Protein AF-A0A1S1NMW8-F1 (afdb_monomer)

Organism: NCBI:txid1858794

Solvent-accessible surface area (backbone atoms only — not comparable to full-atom values): 4821 Å² total; per-residue (Å²): 117,67,67,32,54,50,42,42,53,52,28,54,53,50,46,53,54,48,53,52,49,50,51,52,54,61,70,52,46,85,82,45,62,72,71,57,33,54,50,50,51,56,49,49,54,54,48,52,56,51,46,54,52,52,39,50,53,37,48,51,50,20,52,51,49,45,53,50,52,52,52,51,54,54,48,50,55,50,48,53,62,72,68,50,75,78,88,125

Foldseek 3Di:
DVVLVVLVVVLVVLLVVLVVVLVVLVVCLVVDDDPRSVVSVVVSVVSVVVSVVVSVVSVVVSVVVVVVVVVVVVVVVVVCVVPDPPDD

pLDDT: mean 84.94, std 7.45, range [53.88, 96.5]

InterPro domains:
  IPR036689 ESAT-6-like superfamily [SSF140453] (3-83)

Radius of gyration: 22.89 Å; Cα contacts (8 Å, |Δi|>4): 32; chains: 1; bounding box: 53×14×70 Å

Structure (mmCIF, N/CA/C/O backbone):
data_AF-A0A1S1NMW8-F1
#
_entry.id   AF-A0A1S1NMW8-F1
#
loop_
_atom_site.group_PDB
_atom_site.id
_atom_site.type_symbol
_atom_site.label_atom_id
_atom_site.label_alt_id
_atom_site.label_comp_id
_atom_site.label_asym_id
_atom_site.label_entity_id
_atom_site.label_seq_id
_atom_site.pdbx_PDB_ins_code
_atom_site.Cartn_x
_atom_site.Cartn_y
_atom_site.Cartn_z
_atom_site.occupancy
_atom_site.B_iso_or_equiv
_atom_site.auth_seq_id
_atom_site.auth_comp_id
_atom_site.auth_asym_id
_atom_site.auth_atom_id
_atom_site.pdbx_PDB_model_num
ATOM 1 N N . MET A 1 1 ? 12.085 5.187 -13.689 1.00 58.34 1 MET A N 1
ATOM 2 C CA . MET A 1 1 ? 12.374 4.780 -12.291 1.00 58.34 1 MET A CA 1
ATOM 3 C C . MET A 1 1 ? 11.689 5.675 -11.249 1.00 58.34 1 MET A C 1
ATOM 5 O O . MET A 1 1 ? 11.421 5.205 -10.156 1.00 58.34 1 MET A O 1
ATOM 9 N N . THR A 1 2 ? 11.330 6.920 -11.581 1.00 73.75 2 THR A N 1
ATOM 10 C CA . THR A 1 2 ? 10.632 7.881 -10.702 1.00 73.75 2 THR A CA 1
ATOM 11 C C . THR A 1 2 ? 9.241 7.435 -10.240 1.00 73.75 2 THR A C 1
ATOM 13 O O . THR A 1 2 ? 8.958 7.522 -9.053 1.00 73.75 2 THR A O 1
ATOM 16 N N . ALA A 1 3 ? 8.405 6.878 -11.125 1.00 76.00 3 ALA A N 1
ATOM 17 C CA . ALA A 1 3 ? 7.038 6.476 -10.764 1.00 76.00 3 ALA A CA 1
ATOM 18 C C . ALA A 1 3 ? 6.982 5.358 -9.702 1.00 76.00 3 ALA A C 1
ATOM 20 O O . ALA A 1 3 ? 6.209 5.452 -8.756 1.00 76.00 3 ALA A O 1
ATOM 21 N N . ALA A 1 4 ? 7.833 4.331 -9.806 1.00 74.12 4 ALA A N 1
ATOM 22 C CA . ALA A 1 4 ? 7.889 3.250 -8.815 1.00 74.12 4 ALA A CA 1
ATOM 23 C C . ALA A 1 4 ? 8.353 3.756 -7.436 1.00 74.12 4 ALA A C 1
ATOM 25 O O . ALA A 1 4 ? 7.782 3.383 -6.417 1.00 74.12 4 ALA A O 1
ATOM 26 N N . VAL A 1 5 ? 9.341 4.658 -7.411 1.00 78.00 5 VAL A N 1
ATOM 27 C CA . VAL A 1 5 ? 9.822 5.303 -6.177 1.00 78.00 5 VAL A CA 1
ATOM 28 C C . VAL A 1 5 ? 8.729 6.173 -5.548 1.00 78.00 5 VAL A C 1
ATOM 30 O O . VAL A 1 5 ? 8.529 6.126 -4.339 1.00 78.00 5 VAL A O 1
ATOM 33 N N . GLN A 1 6 ? 7.979 6.924 -6.359 1.00 81.19 6 GLN A N 1
ATOM 34 C CA . GLN A 1 6 ? 6.860 7.739 -5.878 1.00 81.19 6 GLN A CA 1
ATOM 35 C C . GLN A 1 6 ? 5.730 6.882 -5.296 1.00 81.19 6 GLN A C 1
ATOM 37 O O . GLN A 1 6 ? 5.249 7.175 -4.205 1.00 81.19 6 GLN A O 1
ATOM 42 N N . VAL A 1 7 ? 5.333 5.801 -5.977 1.00 79.50 7 VAL A N 1
ATOM 43 C CA . VAL A 1 7 ? 4.299 4.876 -5.478 1.00 79.50 7 VAL A CA 1
ATOM 44 C C . VAL A 1 7 ? 4.752 4.184 -4.189 1.00 79.50 7 VAL A C 1
ATOM 46 O O . VAL A 1 7 ? 3.957 4.082 -3.257 1.00 79.50 7 VAL A O 1
ATOM 49 N N . GLY A 1 8 ? 6.024 3.782 -4.094 1.00 79.38 8 GLY A N 1
ATOM 50 C CA . GLY A 1 8 ? 6.604 3.247 -2.859 1.00 79.38 8 GLY A CA 1
ATOM 51 C C . GLY A 1 8 ? 6.508 4.238 -1.695 1.00 79.38 8 GLY A C 1
ATOM 52 O O . GLY A 1 8 ? 5.959 3.902 -0.648 1.00 79.38 8 GLY A O 1
ATOM 53 N N . GLY A 1 9 ? 6.926 5.490 -1.911 1.00 82.12 9 GLY A N 1
ATOM 54 C CA . GLY A 1 9 ? 6.818 6.547 -0.901 1.00 82.12 9 GLY A CA 1
ATOM 55 C C . GLY A 1 9 ? 5.373 6.856 -0.489 1.00 82.12 9 GLY A C 1
ATOM 56 O O . GLY A 1 9 ? 5.094 7.075 0.689 1.00 82.12 9 GLY A O 1
ATOM 57 N N . HIS A 1 10 ? 4.421 6.818 -1.427 1.00 82.88 10 HIS A N 1
ATOM 58 C CA . HIS A 1 10 ? 2.995 6.933 -1.104 1.00 82.88 10 HIS A CA 1
ATOM 59 C C . HIS A 1 10 ? 2.481 5.746 -0.279 1.00 82.88 10 HIS A C 1
ATOM 61 O O . HIS A 1 10 ? 1.653 5.940 0.610 1.00 82.88 10 HIS A O 1
ATOM 67 N N . GLY A 1 11 ? 2.978 4.533 -0.534 1.00 81.75 11 GLY A N 1
ATOM 68 C CA . GLY A 1 11 ? 2.669 3.348 0.266 1.00 81.75 11 GLY A CA 1
ATOM 69 C C . GLY A 1 11 ? 3.167 3.458 1.708 1.00 81.75 11 GLY A C 1
ATOM 70 O O . GLY A 1 11 ? 2.415 3.167 2.639 1.00 81.75 11 GLY A O 1
ATOM 71 N N . GLU A 1 12 ? 4.396 3.935 1.905 1.00 83.19 12 GLU A N 1
ATOM 72 C CA . GLU A 1 12 ? 4.989 4.145 3.234 1.00 83.19 12 GLU A CA 1
ATOM 73 C C . GLU A 1 12 ? 4.259 5.233 4.040 1.00 83.19 12 GLU A C 1
ATOM 75 O O . GLU A 1 12 ? 3.949 5.044 5.222 1.00 83.19 12 GLU A O 1
ATOM 80 N N . ASP A 1 13 ? 3.918 6.358 3.403 1.00 87.56 13 ASP A N 1
ATOM 81 C CA . ASP A 1 13 ? 3.127 7.428 4.023 1.00 87.56 13 ASP A CA 1
ATOM 82 C C . ASP A 1 13 ? 1.712 6.944 4.386 1.00 87.56 13 ASP A C 1
ATOM 84 O O . ASP A 1 13 ? 1.226 7.199 5.493 1.00 87.56 13 ASP A O 1
ATOM 88 N N . LEU A 1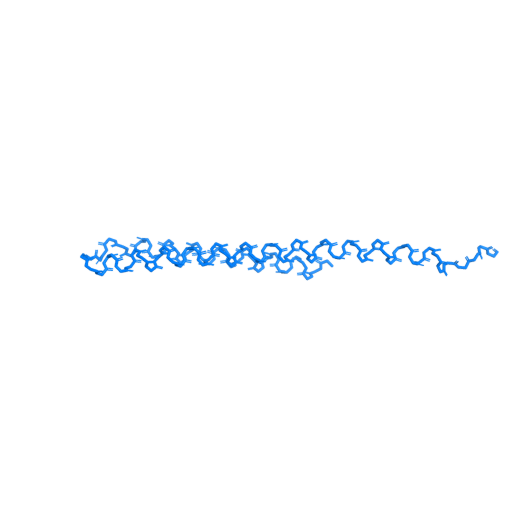 14 ? 1.070 6.165 3.507 1.00 83.44 14 LEU A N 1
ATOM 89 C CA . LEU A 1 14 ? -0.229 5.551 3.780 1.00 83.44 14 LEU A CA 1
ATOM 90 C C . LEU A 1 14 ? -0.158 4.617 4.998 1.00 83.44 14 LEU A C 1
ATOM 92 O O . LEU A 1 14 ? -0.969 4.749 5.918 1.00 83.44 14 LEU A O 1
ATOM 96 N N . ALA A 1 15 ? 0.833 3.724 5.047 1.00 82.69 15 ALA A N 1
ATOM 97 C CA . ALA A 1 15 ? 1.040 2.814 6.172 1.00 82.69 15 ALA A CA 1
ATOM 98 C C . ALA A 1 15 ? 1.241 3.575 7.493 1.00 82.69 15 ALA A C 1
ATOM 100 O O . ALA A 1 15 ? 0.603 3.263 8.501 1.00 82.69 15 ALA A O 1
ATOM 101 N N . THR A 1 16 ? 2.054 4.633 7.465 1.00 86.50 16 THR A N 1
ATOM 102 C CA . THR A 1 16 ? 2.322 5.489 8.629 1.00 86.50 16 THR A CA 1
ATOM 103 C C . THR A 1 16 ? 1.046 6.154 9.149 1.00 86.50 16 THR A C 1
ATOM 105 O O . THR A 1 16 ? 0.776 6.146 10.354 1.00 86.50 16 THR A O 1
ATOM 108 N N . ARG A 1 17 ? 0.212 6.699 8.255 1.00 86.25 17 ARG A N 1
ATOM 109 C CA . ARG A 1 17 ? -1.053 7.351 8.634 1.00 86.25 17 ARG A CA 1
ATOM 110 C C . ARG A 1 17 ? -2.077 6.365 9.191 1.00 86.25 17 ARG A C 1
ATOM 112 O O . ARG A 1 17 ? -2.775 6.706 10.147 1.00 86.25 17 ARG A O 1
ATOM 119 N N . HIS A 1 18 ? -2.157 5.156 8.635 1.00 83.81 18 HIS A N 1
ATOM 120 C CA . HIS A 1 18 ? -3.037 4.107 9.152 1.00 83.81 18 HIS A CA 1
ATOM 121 C C . HIS A 1 18 ? -2.616 3.645 10.548 1.00 83.81 18 HIS A C 1
ATOM 123 O O . HIS A 1 18 ? -3.457 3.613 11.445 1.00 83.81 18 HIS A O 1
ATOM 129 N N . LEU A 1 19 ? -1.317 3.419 10.771 1.00 83.75 19 LEU A N 1
ATOM 130 C CA . LEU A 1 19 ? -0.785 3.087 12.094 1.00 83.75 19 LEU A CA 1
ATOM 131 C C . LEU A 1 19 ? -1.068 4.198 13.120 1.00 83.75 19 LEU A C 1
ATOM 133 O O . LEU A 1 19 ? -1.471 3.931 14.252 1.00 83.75 19 LEU A O 1
ATOM 137 N N . ALA A 1 20 ? -0.907 5.465 12.728 1.00 87.00 20 ALA A N 1
ATOM 138 C CA . ALA A 1 20 ? -1.237 6.595 13.593 1.00 87.00 20 ALA A CA 1
ATOM 139 C C . ALA A 1 20 ? -2.736 6.642 13.947 1.00 87.00 20 ALA A C 1
ATOM 141 O O . ALA A 1 20 ? -3.093 6.953 15.086 1.00 87.00 20 ALA A O 1
ATOM 142 N N . ALA A 1 21 ? -3.618 6.325 12.995 1.00 81.25 21 ALA A N 1
ATOM 143 C CA . ALA A 1 21 ? -5.054 6.228 13.240 1.00 81.25 21 ALA A CA 1
ATOM 144 C C . ALA A 1 21 ? -5.395 5.068 14.191 1.00 81.25 21 ALA A C 1
ATOM 146 O O . ALA A 1 21 ? -6.172 5.269 15.127 1.00 81.25 21 ALA A O 1
ATOM 147 N N . ASP A 1 22 ? -4.768 3.903 14.015 1.00 81.88 22 ASP A N 1
ATOM 148 C CA . ASP A 1 22 ? -4.937 2.737 14.891 1.00 81.88 22 ASP A CA 1
ATOM 149 C C . ASP A 1 22 ? -4.539 3.061 16.331 1.00 81.88 22 ASP A C 1
ATOM 151 O O . ASP A 1 22 ? -5.307 2.816 17.264 1.00 81.88 22 ASP A O 1
ATOM 155 N N . ASN A 1 23 ? -3.391 3.716 16.510 1.00 82.25 23 ASN A N 1
ATOM 156 C CA . ASN A 1 23 ? -2.913 4.142 17.823 1.00 82.25 23 ASN A CA 1
ATOM 157 C C . ASN A 1 23 ? -3.870 5.138 18.492 1.00 82.25 23 ASN A C 1
ATOM 159 O O . ASN A 1 23 ? -4.149 5.022 19.687 1.00 82.25 23 ASN A O 1
ATOM 163 N N . ARG A 1 24 ? -4.437 6.088 17.734 1.00 85.06 24 ARG A N 1
ATOM 164 C CA . ARG A 1 24 ? -5.450 7.021 18.260 1.00 85.06 24 ARG A CA 1
ATOM 165 C C . ARG A 1 24 ? -6.715 6.288 18.702 1.00 85.06 24 ARG A C 1
ATOM 167 O O . ARG A 1 24 ? -7.218 6.565 19.790 1.00 85.06 24 ARG A O 1
ATOM 174 N N . ILE A 1 25 ? -7.198 5.330 17.909 1.00 79.19 25 ILE A N 1
ATOM 175 C CA . ILE A 1 25 ? -8.372 4.514 18.254 1.00 79.19 25 ILE A CA 1
ATOM 176 C C . ILE A 1 25 ? -8.105 3.695 19.523 1.00 79.19 25 ILE A C 1
ATOM 178 O O . ILE A 1 25 ? -8.941 3.689 20.428 1.00 79.19 25 ILE A O 1
ATOM 182 N N . ALA A 1 26 ? -6.935 3.060 19.625 1.00 78.62 26 ALA A N 1
ATOM 183 C CA . ALA A 1 26 ? -6.533 2.308 20.811 1.00 78.62 26 ALA A CA 1
ATOM 184 C C . ALA A 1 26 ? -6.453 3.206 22.056 1.00 78.62 26 ALA A C 1
ATOM 186 O O . ALA A 1 26 ? -6.961 2.841 23.113 1.00 78.62 26 ALA A O 1
ATOM 187 N N . SER A 1 27 ? -5.894 4.413 21.919 1.00 81.00 27 SER A N 1
ATOM 188 C CA . SER A 1 27 ? -5.765 5.369 23.026 1.00 81.00 27 SER A CA 1
ATOM 189 C C . SER A 1 27 ? -7.105 5.917 23.528 1.00 81.00 27 SER A C 1
ATOM 191 O O . SER A 1 27 ? -7.229 6.261 24.699 1.00 81.00 27 SER A O 1
ATOM 193 N N . ALA A 1 28 ? -8.124 5.968 22.664 1.00 78.31 28 ALA A N 1
ATOM 194 C CA . ALA A 1 28 ? -9.466 6.413 23.030 1.00 78.31 28 ALA A CA 1
ATOM 195 C C . ALA A 1 28 ? -10.286 5.319 23.736 1.00 78.31 28 ALA A C 1
ATOM 197 O O . ALA A 1 28 ? -11.260 5.633 24.420 1.00 78.31 28 ALA A O 1
ATOM 198 N N . ALA A 1 29 ? -9.905 4.045 23.588 1.00 74.75 29 ALA A N 1
ATOM 199 C CA . ALA A 1 29 ? -10.669 2.901 24.086 1.00 74.75 29 ALA A CA 1
ATOM 200 C C . ALA A 1 29 ? -10.971 2.920 25.602 1.00 74.75 29 ALA A C 1
ATOM 202 O O . ALA A 1 29 ? -12.099 2.573 25.958 1.00 74.75 29 ALA A O 1
ATOM 203 N N . PRO A 1 30 ? -10.065 3.362 26.501 1.00 77.19 30 PRO A N 1
ATOM 204 C CA . PRO A 1 30 ? -10.334 3.401 27.943 1.00 77.19 30 PRO A CA 1
ATOM 205 C C . PRO A 1 30 ? -11.495 4.322 28.352 1.00 77.19 30 PRO A C 1
ATOM 207 O O . PRO A 1 30 ? -12.063 4.141 29.423 1.00 77.19 30 PRO A O 1
ATOM 210 N N . GLY A 1 31 ? -11.870 5.297 27.513 1.00 78.56 31 GLY A N 1
ATOM 211 C CA . GLY A 1 31 ? -12.992 6.206 27.778 1.00 78.56 31 GLY A CA 1
ATOM 212 C C . GLY A 1 31 ? -14.373 5.636 27.427 1.00 78.56 31 GLY A C 1
ATOM 213 O O . GLY A 1 31 ? -15.381 6.311 27.624 1.00 78.56 31 GLY A O 1
ATOM 214 N N . TRP A 1 32 ? -14.440 4.425 26.862 1.00 81.25 32 TRP A N 1
ATOM 215 C CA . TRP A 1 32 ? -15.665 3.842 26.314 1.00 81.25 32 TRP A CA 1
ATOM 216 C C . TRP A 1 32 ? -16.089 2.629 27.145 1.00 81.25 32 TRP A C 1
ATOM 218 O O . TRP A 1 32 ? -15.267 1.795 27.508 1.00 81.25 32 TRP A O 1
ATOM 228 N N . ALA A 1 33 ? -17.392 2.484 27.402 1.00 86.00 33 ALA A N 1
ATOM 229 C CA . ALA A 1 33 ? -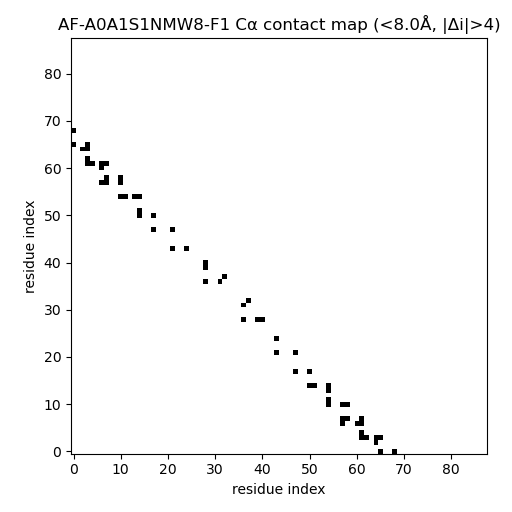17.936 1.385 28.202 1.00 86.00 33 ALA A CA 1
ATOM 230 C C . ALA A 1 33 ? -19.048 0.614 27.473 1.00 86.00 33 ALA A C 1
ATOM 232 O O . ALA A 1 33 ? -19.722 1.127 26.571 1.00 86.00 33 ALA A O 1
ATOM 233 N N . GLY A 1 34 ? -19.244 -0.643 27.877 1.00 86.44 34 GLY A N 1
ATOM 234 C CA . GLY A 1 34 ? -20.354 -1.488 27.435 1.00 86.44 34 GLY A CA 1
ATOM 235 C C . GLY A 1 34 ? -20.451 -1.644 25.913 1.00 86.44 34 GLY A C 1
ATOM 236 O O . GLY A 1 34 ? -19.479 -1.967 25.228 1.00 86.44 34 GLY A O 1
ATOM 237 N N . ARG A 1 35 ? -21.651 -1.421 25.363 1.00 87.06 35 ARG A N 1
ATOM 238 C CA . ARG A 1 35 ? -21.934 -1.616 23.928 1.00 87.06 35 ARG A CA 1
ATOM 239 C C . ARG A 1 35 ? -21.086 -0.722 23.019 1.00 87.06 35 ARG A C 1
ATOM 241 O O . ARG A 1 35 ? -20.718 -1.165 21.931 1.00 87.06 35 ARG A O 1
ATOM 248 N N . SER A 1 36 ? -20.755 0.489 23.462 1.00 84.06 36 SER A N 1
ATOM 249 C CA . SER A 1 36 ? -19.937 1.429 22.691 1.00 84.06 36 SER A CA 1
ATOM 250 C C . SER A 1 36 ? -18.491 0.946 22.590 1.00 84.06 36 SER A C 1
ATOM 252 O O . SER A 1 36 ? -17.934 0.950 21.495 1.00 84.06 36 SER A O 1
ATOM 254 N N . ALA A 1 37 ? -17.915 0.431 23.683 1.00 86.69 37 ALA A N 1
ATOM 255 C CA . ALA A 1 37 ? -16.582 -0.177 23.665 1.00 86.69 37 ALA A CA 1
ATOM 256 C C . ALA A 1 37 ? -16.520 -1.377 22.704 1.00 86.69 37 ALA A C 1
ATOM 258 O O . ALA A 1 37 ? -15.624 -1.473 21.865 1.00 86.69 37 ALA A O 1
ATOM 259 N N . ALA A 1 38 ? -17.529 -2.254 22.750 1.00 86.25 38 ALA A N 1
ATOM 260 C CA . ALA A 1 38 ? -17.614 -3.399 21.845 1.00 86.25 38 ALA A CA 1
ATOM 261 C C . ALA A 1 38 ? -17.773 -2.975 20.371 1.00 86.25 38 ALA A C 1
ATOM 263 O O . ALA A 1 38 ? -17.192 -3.589 19.473 1.00 86.25 38 ALA A O 1
ATOM 264 N N . ALA A 1 39 ? -18.555 -1.927 20.097 1.00 86.62 39 ALA A N 1
ATOM 265 C CA . ALA A 1 39 ? -18.709 -1.380 18.751 1.00 86.62 39 ALA A CA 1
ATOM 266 C C . ALA A 1 39 ? -17.405 -0.761 18.226 1.00 86.62 39 ALA A C 1
ATOM 268 O O . ALA A 1 39 ? -17.046 -1.013 17.072 1.00 86.62 39 ALA A O 1
ATOM 269 N N . LEU A 1 40 ? -16.687 -0.014 19.072 1.00 84.75 40 LEU A N 1
ATOM 270 C CA . LEU A 1 40 ? -15.397 0.585 18.739 1.00 84.75 40 LEU A CA 1
ATOM 271 C C . LEU A 1 40 ? -14.350 -0.489 18.442 1.00 84.75 40 LEU A C 1
ATOM 273 O O . LEU A 1 40 ? -13.715 -0.427 17.395 1.00 84.75 40 LEU A O 1
ATOM 277 N N . SER A 1 41 ? -14.243 -1.517 19.287 1.00 85.00 41 SER A N 1
ATOM 278 C CA . SER A 1 41 ? -13.340 -2.653 19.065 1.00 85.00 41 SER A CA 1
ATOM 279 C C . SER A 1 41 ? -13.601 -3.325 17.711 1.00 85.00 41 SER A C 1
ATOM 281 O O . SER A 1 41 ? -12.694 -3.434 16.887 1.00 85.00 41 SER A O 1
ATOM 283 N N . ARG A 1 42 ? -14.863 -3.655 17.393 1.00 87.81 42 ARG A N 1
ATOM 284 C CA . ARG A 1 4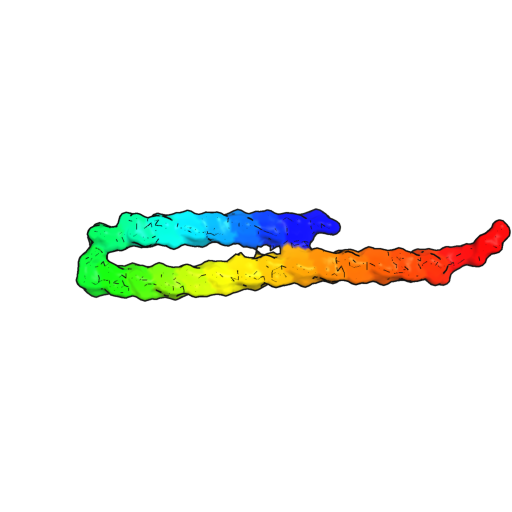2 ? -15.214 -4.229 16.081 1.00 87.81 42 ARG A CA 1
ATOM 285 C C . ARG A 1 42 ? -14.884 -3.292 14.916 1.00 87.81 42 ARG A C 1
ATOM 287 O O . ARG A 1 42 ? -14.499 -3.758 13.843 1.00 87.81 42 ARG A O 1
ATOM 294 N N . ARG A 1 43 ? -15.095 -1.981 15.080 1.00 86.06 43 ARG A N 1
ATOM 295 C CA . ARG A 1 43 ? -14.773 -0.986 14.046 1.00 86.06 43 ARG A CA 1
ATOM 296 C C . ARG A 1 43 ? -13.264 -0.897 13.828 1.00 86.06 43 ARG A C 1
ATOM 298 O O . ARG A 1 43 ? -12.861 -0.868 12.667 1.00 86.06 43 ARG A O 1
ATOM 305 N N . ALA A 1 44 ? -12.482 -0.908 14.906 1.00 85.06 44 ALA A N 1
ATOM 306 C CA . ALA A 1 44 ? -11.025 -0.896 14.893 1.00 85.06 44 ALA A CA 1
ATOM 307 C C . ALA A 1 44 ? -10.470 -2.131 14.175 1.00 85.06 44 ALA A C 1
ATOM 309 O O . ALA A 1 44 ? -9.697 -1.984 13.238 1.00 85.06 44 ALA A O 1
ATOM 310 N N . SER A 1 45 ? -10.950 -3.338 14.502 1.00 86.06 45 SER A N 1
ATOM 311 C CA . SER A 1 45 ? -10.510 -4.567 13.826 1.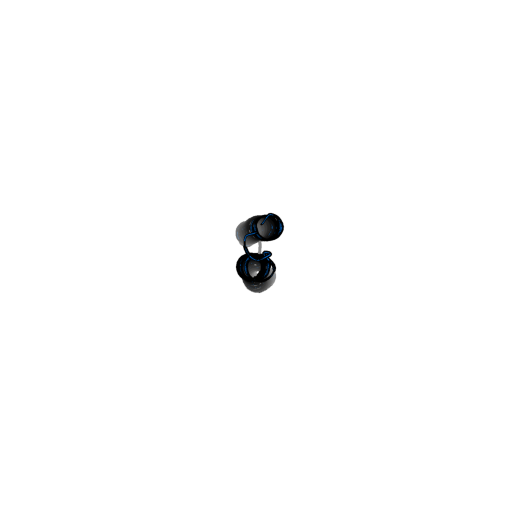00 86.06 45 SER A CA 1
ATOM 312 C C . SER A 1 45 ? -10.800 -4.552 12.321 1.00 86.06 45 SER A C 1
ATOM 314 O O . SER A 1 45 ? -9.944 -4.925 11.523 1.00 86.06 45 SER A O 1
ATOM 316 N N . ARG A 1 46 ? -11.989 -4.082 11.907 1.00 87.38 46 ARG A N 1
ATOM 317 C CA . ARG A 1 46 ? -12.318 -3.940 10.474 1.00 87.38 46 ARG A CA 1
ATOM 318 C C . ARG A 1 46 ? -11.428 -2.919 9.775 1.00 87.38 46 ARG A C 1
ATOM 320 O O . ARG A 1 46 ? -11.052 -3.121 8.626 1.00 87.38 46 ARG A O 1
ATOM 327 N N . TRP A 1 47 ? -11.143 -1.812 10.450 1.00 85.75 47 TRP A N 1
ATOM 328 C CA . TRP A 1 47 ? -10.275 -0.773 9.920 1.00 85.75 47 TRP A CA 1
ATOM 329 C C . TRP A 1 47 ? -8.835 -1.272 9.766 1.00 85.75 47 TRP A C 1
ATOM 331 O O . TRP A 1 47 ? -8.283 -1.129 8.679 1.00 85.75 47 TRP A O 1
ATOM 341 N N . ALA A 1 48 ? -8.272 -1.943 10.773 1.00 84.31 48 ALA A N 1
ATOM 342 C CA . ALA A 1 48 ? -6.938 -2.537 10.698 1.00 84.31 48 ALA A CA 1
ATOM 343 C C . ALA A 1 48 ? -6.829 -3.535 9.530 1.00 84.31 48 ALA A C 1
ATOM 345 O O . ALA A 1 48 ? -5.931 -3.422 8.701 1.00 84.31 48 ALA A O 1
ATOM 346 N N . ALA A 1 49 ? -7.802 -4.443 9.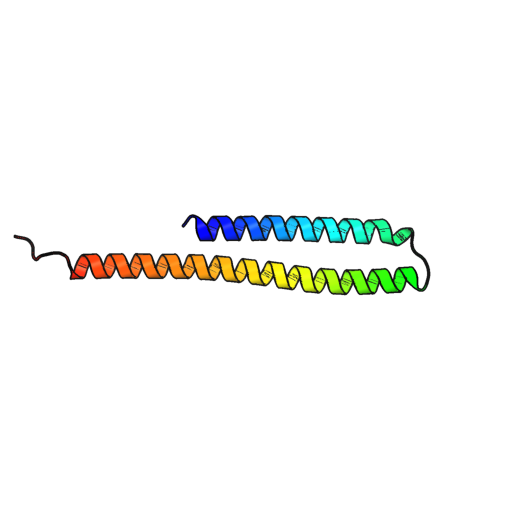380 1.00 87.75 49 ALA A N 1
ATOM 347 C CA . ALA A 1 49 ? -7.819 -5.406 8.274 1.00 87.75 49 ALA A CA 1
ATOM 348 C C . ALA A 1 49 ? -7.853 -4.730 6.887 1.00 87.75 49 ALA A C 1
ATOM 350 O O . ALA A 1 49 ? -7.108 -5.112 5.980 1.00 87.75 49 ALA A O 1
ATOM 351 N N . ALA A 1 50 ? -8.691 -3.700 6.722 1.00 87.75 50 ALA A N 1
ATOM 352 C CA . ALA A 1 50 ? -8.759 -2.933 5.480 1.00 87.75 50 ALA A CA 1
ATOM 353 C C . ALA A 1 50 ? -7.452 -2.171 5.205 1.00 87.75 50 ALA A C 1
ATOM 355 O O . ALA A 1 50 ? -6.976 -2.158 4.071 1.00 87.75 50 ALA A O 1
ATOM 356 N N . SER A 1 51 ? -6.855 -1.584 6.243 1.00 83.31 51 SER A N 1
ATOM 357 C CA . SER A 1 51 ? -5.597 -0.833 6.166 1.00 83.31 51 SER A CA 1
ATOM 358 C C . SER A 1 51 ? -4.446 -1.728 5.710 1.00 83.31 51 SER A C 1
ATOM 360 O O . SER A 1 51 ? -3.782 -1.411 4.726 1.00 83.31 51 SER A O 1
ATOM 362 N N . THR A 1 52 ? -4.279 -2.894 6.341 1.00 84.56 52 THR A N 1
ATOM 363 C CA . THR A 1 52 ? -3.282 -3.901 5.945 1.00 84.56 52 THR A CA 1
ATOM 364 C C . THR A 1 52 ? -3.471 -4.341 4.496 1.00 84.56 52 THR A C 1
ATOM 366 O O . THR A 1 52 ? -2.504 -4.418 3.743 1.00 84.56 52 THR A O 1
ATOM 369 N N . THR A 1 53 ? -4.719 -4.572 4.077 1.00 90.56 53 THR A N 1
ATOM 370 C CA . THR A 1 53 ? -5.028 -4.959 2.692 1.00 90.56 53 THR A CA 1
ATOM 371 C C . THR A 1 53 ? -4.622 -3.868 1.699 1.00 90.56 53 THR A C 1
ATOM 373 O O . THR A 1 53 ? -4.027 -4.162 0.666 1.00 90.56 53 THR A O 1
ATOM 376 N N . MET A 1 54 ? -4.932 -2.600 1.988 1.00 86.69 54 MET A N 1
ATOM 377 C CA . MET A 1 54 ? -4.584 -1.487 1.100 1.00 86.69 54 MET A CA 1
ATOM 378 C C . MET A 1 54 ? -3.073 -1.274 1.009 1.00 86.69 54 MET A C 1
ATOM 380 O O . MET A 1 54 ? -2.554 -1.142 -0.096 1.00 86.69 54 MET A O 1
ATOM 384 N N . VAL A 1 55 ? -2.367 -1.294 2.144 1.00 85.56 55 VAL A N 1
ATOM 385 C CA . VAL A 1 55 ? -0.901 -1.162 2.179 1.00 85.56 55 VAL A CA 1
ATOM 386 C C . VAL A 1 55 ? -0.234 -2.292 1.393 1.00 85.56 55 VAL A C 1
ATOM 388 O O . VAL A 1 55 ? 0.639 -2.018 0.572 1.00 85.56 55 VAL A O 1
ATOM 391 N N . GLY A 1 56 ? -0.694 -3.537 1.566 1.00 86.69 56 GLY A N 1
ATOM 392 C CA . GLY A 1 56 ? -0.196 -4.684 0.802 1.00 86.69 56 GLY A CA 1
ATOM 393 C C . GLY A 1 56 ? -0.346 -4.490 -0.709 1.00 86.69 56 GLY A C 1
ATOM 394 O O . GLY A 1 56 ? 0.633 -4.598 -1.441 1.00 86.69 56 GLY A O 1
ATOM 395 N N . ARG A 1 57 ? -1.539 -4.091 -1.171 1.00 90.38 57 ARG A N 1
ATOM 396 C CA . ARG A 1 57 ? -1.813 -3.857 -2.603 1.00 90.38 57 ARG A CA 1
ATOM 397 C C . ARG A 1 57 ? -0.970 -2.732 -3.206 1.00 90.38 57 ARG A C 1
ATOM 399 O O . ARG A 1 57 ? -0.574 -2.826 -4.364 1.00 90.38 57 ARG A O 1
ATOM 406 N N . VAL A 1 58 ? -0.707 -1.660 -2.455 1.00 87.69 58 VAL A N 1
ATOM 407 C CA . VAL A 1 58 ? 0.172 -0.573 -2.925 1.00 87.69 58 VAL A CA 1
ATOM 408 C C . VAL A 1 58 ? 1.620 -1.055 -3.024 1.00 87.69 58 VAL A C 1
ATOM 410 O O . VAL A 1 58 ? 2.292 -0.741 -4.006 1.00 87.69 58 VAL A O 1
ATOM 413 N N . GLY A 1 59 ? 2.080 -1.853 -2.056 1.00 85.19 59 GLY A N 1
AT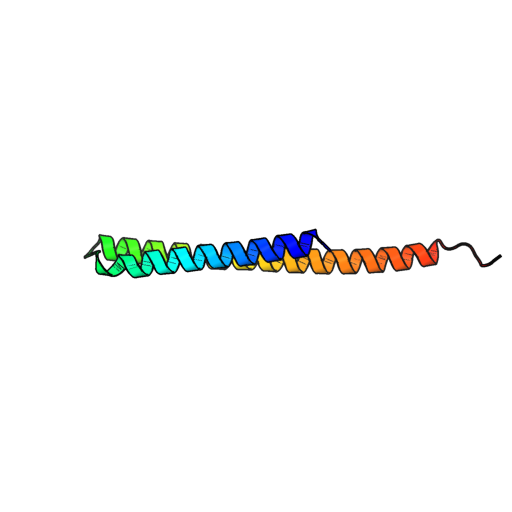OM 414 C CA . GLY A 1 59 ? 3.399 -2.486 -2.097 1.00 85.19 59 GLY A CA 1
ATOM 415 C C . GLY A 1 59 ? 3.566 -3.405 -3.310 1.00 85.19 59 GLY A C 1
ATOM 416 O O . GLY A 1 59 ? 4.513 -3.237 -4.075 1.00 85.19 59 GLY A O 1
ATOM 417 N N . GLU A 1 60 ? 2.607 -4.306 -3.541 1.00 89.44 60 GLU A N 1
ATOM 418 C CA . GLU A 1 60 ? 2.572 -5.176 -4.727 1.00 89.44 60 GLU A CA 1
ATOM 419 C C . GLU A 1 60 ? 2.622 -4.359 -6.023 1.00 89.44 60 GLU A C 1
ATOM 421 O O . GLU A 1 60 ? 3.445 -4.623 -6.898 1.00 89.44 60 GLU A O 1
ATOM 426 N N . HIS A 1 61 ? 1.817 -3.296 -6.118 1.00 89.56 61 HIS A N 1
ATOM 427 C CA . HIS A 1 61 ? 1.810 -2.434 -7.295 1.00 89.56 61 HIS A CA 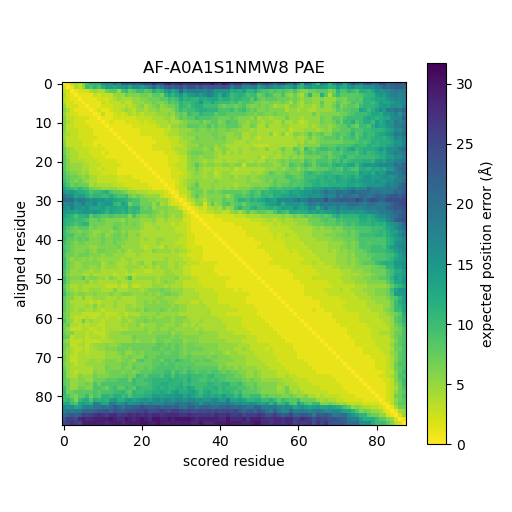1
ATOM 428 C C . HIS A 1 61 ? 3.161 -1.740 -7.540 1.00 89.56 61 HIS A C 1
ATOM 430 O O . HIS A 1 61 ? 3.605 -1.631 -8.686 1.00 89.56 61 HIS A O 1
ATOM 436 N N . ALA A 1 62 ? 3.841 -1.291 -6.480 1.00 85.81 62 ALA A N 1
ATOM 437 C CA . ALA A 1 62 ? 5.176 -0.708 -6.591 1.00 85.81 62 ALA A CA 1
ATOM 438 C C . ALA A 1 62 ? 6.197 -1.734 -7.117 1.00 85.81 62 ALA A C 1
ATOM 440 O O . ALA A 1 62 ? 6.994 -1.413 -8.006 1.00 85.81 62 ALA A O 1
ATOM 441 N N . THR A 1 63 ? 6.146 -2.973 -6.615 1.00 88.12 63 THR A N 1
ATOM 442 C CA . THR A 1 63 ? 6.989 -4.085 -7.080 1.00 88.12 63 THR A CA 1
ATOM 443 C C . THR A 1 63 ? 6.720 -4.437 -8.543 1.00 88.12 63 THR A C 1
ATOM 445 O O . THR A 1 63 ? 7.669 -4.615 -9.314 1.00 88.12 63 THR A O 1
ATOM 448 N N . ASP A 1 64 ? 5.455 -4.479 -8.957 1.00 92.06 64 ASP A N 1
ATOM 449 C CA . ASP A 1 64 ? 5.069 -4.756 -10.342 1.00 92.06 64 ASP A CA 1
ATOM 450 C C . ASP A 1 64 ? 5.557 -3.661 -11.296 1.00 92.06 64 ASP A C 1
ATOM 452 O O . ASP A 1 64 ? 6.144 -3.963 -12.338 1.00 92.06 64 ASP A O 1
ATOM 456 N N . LEU A 1 65 ? 5.395 -2.385 -10.925 1.00 90.69 65 LEU A N 1
ATOM 457 C CA . LEU A 1 65 ? 5.911 -1.254 -11.703 1.00 90.69 65 LEU A CA 1
ATOM 458 C C . LEU A 1 65 ? 7.435 -1.297 -11.830 1.00 90.69 65 LEU A C 1
ATOM 460 O O . LEU A 1 65 ? 7.975 -1.056 -12.912 1.00 90.69 65 LEU A O 1
ATOM 464 N N . HIS A 1 66 ? 8.135 -1.610 -10.738 1.00 89.19 66 HIS A N 1
ATOM 465 C CA . HIS A 1 66 ? 9.587 -1.750 -10.752 1.00 89.19 66 HIS A CA 1
ATOM 466 C C . HIS A 1 66 ? 10.026 -2.880 -11.693 1.00 89.19 66 HIS A C 1
ATOM 468 O O . HIS A 1 66 ? 10.867 -2.674 -12.571 1.00 89.19 66 HIS A O 1
ATOM 474 N N . THR A 1 67 ? 9.399 -4.050 -11.573 1.00 93.12 67 THR A N 1
ATOM 475 C CA . THR A 1 67 ? 9.675 -5.219 -12.417 1.00 93.12 67 THR A CA 1
ATOM 476 C C . THR A 1 67 ? 9.383 -4.934 -13.890 1.00 93.12 67 THR A C 1
ATOM 478 O O . THR A 1 67 ? 10.184 -5.270 -14.765 1.00 93.12 67 THR A O 1
ATOM 481 N N . GLY A 1 68 ? 8.259 -4.275 -14.180 1.00 93.56 68 GLY A N 1
ATOM 482 C CA . GLY A 1 68 ? 7.878 -3.869 -15.530 1.00 93.56 68 GLY A CA 1
ATOM 483 C C . GLY A 1 68 ? 8.889 -2.906 -16.152 1.00 93.56 68 GLY A C 1
ATOM 484 O O . GLY A 1 68 ? 9.297 -3.103 -17.296 1.00 93.56 68 GLY A O 1
ATOM 485 N N . ALA A 1 69 ? 9.366 -1.920 -15.387 1.00 90.12 69 ALA A N 1
ATOM 486 C CA . ALA A 1 69 ? 10.385 -0.980 -15.849 1.00 90.12 69 ALA A CA 1
ATOM 487 C C . ALA A 1 69 ? 11.715 -1.676 -16.191 1.00 90.12 69 ALA A C 1
ATOM 489 O O . ALA A 1 69 ? 12.321 -1.357 -17.214 1.00 90.12 69 ALA A O 1
ATOM 490 N N . LEU A 1 70 ? 12.150 -2.648 -15.379 1.00 93.56 70 LEU A N 1
ATOM 491 C CA . LEU A 1 70 ? 13.355 -3.437 -15.660 1.00 93.56 70 LEU A CA 1
ATOM 492 C C . LEU A 1 70 ? 13.209 -4.266 -16.942 1.00 93.56 70 LEU A C 1
ATOM 494 O O . LEU A 1 70 ? 14.109 -4.270 -17.783 1.00 93.56 70 LEU A O 1
ATOM 498 N N . ARG A 1 71 ? 12.061 -4.932 -17.120 1.00 96.00 71 ARG A N 1
ATOM 499 C CA . ARG A 1 71 ? 11.768 -5.717 -18.331 1.00 96.00 71 ARG A CA 1
ATOM 500 C C . ARG A 1 71 ? 11.752 -4.843 -19.580 1.00 96.00 71 ARG A C 1
ATOM 502 O O . ARG A 1 71 ? 12.343 -5.218 -20.588 1.00 96.00 71 ARG A O 1
ATOM 509 N N . PHE A 1 72 ? 11.124 -3.672 -19.501 1.00 93.06 72 PHE A N 1
ATOM 510 C CA . PHE A 1 72 ? 11.088 -2.721 -20.606 1.00 93.06 72 PHE A CA 1
ATOM 511 C C . PHE A 1 72 ? 12.494 -2.234 -20.987 1.00 93.06 72 PHE A C 1
ATOM 513 O O . PHE A 1 72 ? 12.851 -2.263 -22.160 1.00 93.06 72 PHE A O 1
ATOM 520 N N . ALA A 1 73 ? 13.326 -1.864 -20.009 1.00 93.69 73 ALA A N 1
ATOM 521 C CA . ALA A 1 73 ? 14.698 -1.424 -20.268 1.00 93.69 73 ALA A CA 1
ATOM 522 C C . ALA A 1 73 ? 15.565 -2.522 -20.919 1.00 93.69 73 ALA A C 1
ATOM 524 O O . ALA A 1 73 ? 16.354 -2.245 -21.826 1.00 93.69 73 ALA A O 1
ATOM 525 N N . ALA A 1 74 ? 15.399 -3.778 -20.492 1.00 95.25 74 ALA A N 1
ATOM 526 C CA . ALA A 1 74 ? 16.085 -4.922 -21.094 1.00 95.25 74 ALA A CA 1
ATOM 527 C C . ALA A 1 74 ? 15.629 -5.183 -22.542 1.00 95.25 74 ALA A C 1
ATOM 529 O O . ALA A 1 74 ? 16.459 -5.461 -23.414 1.00 95.25 74 ALA A O 1
ATOM 530 N N . MET A 1 75 ? 14.323 -5.058 -22.803 1.00 96.50 75 MET A N 1
ATOM 531 C CA . MET A 1 75 ? 13.753 -5.161 -24.147 1.00 96.50 75 MET A CA 1
ATOM 532 C C . MET A 1 75 ? 14.308 -4.065 -25.062 1.00 96.50 75 MET A C 1
ATOM 534 O O . MET A 1 75 ? 14.825 -4.382 -26.128 1.00 96.50 75 MET A O 1
ATOM 538 N N . GLU A 1 76 ? 14.293 -2.805 -24.624 1.00 96.06 76 GLU A N 1
ATOM 539 C CA . GLU A 1 76 ? 14.827 -1.684 -25.409 1.00 96.06 76 GLU A CA 1
ATOM 540 C C . GLU A 1 76 ? 16.321 -1.830 -25.699 1.00 96.06 76 GLU A C 1
ATOM 542 O O . GLU A 1 76 ? 16.760 -1.594 -26.821 1.00 96.06 76 GLU A O 1
ATOM 547 N N . THR A 1 77 ? 17.106 -2.309 -24.731 1.00 95.31 77 THR A N 1
ATOM 548 C CA . THR A 1 77 ? 18.534 -2.595 -24.950 1.00 95.31 77 THR A CA 1
ATOM 549 C C . THR A 1 77 ? 18.734 -3.660 -26.031 1.00 95.31 77 THR A C 1
ATOM 551 O O . THR A 1 77 ? 19.638 -3.549 -26.859 1.00 95.31 77 THR A O 1
ATOM 554 N N . THR A 1 78 ? 17.897 -4.699 -26.036 1.00 95.31 78 THR A N 1
ATOM 555 C CA . THR A 1 78 ? 17.941 -5.757 -27.054 1.00 95.31 78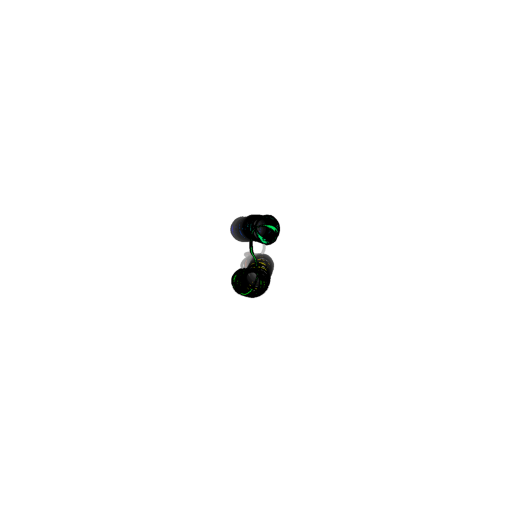 THR A CA 1
ATOM 556 C C . THR A 1 78 ? 17.534 -5.223 -28.424 1.00 95.31 78 THR A C 1
ATOM 558 O O . THR A 1 78 ? 18.249 -5.443 -29.399 1.00 95.31 78 THR A O 1
ATOM 561 N N . ASN A 1 79 ? 16.435 -4.470 -28.496 1.00 93.75 79 ASN A N 1
ATOM 562 C CA . ASN A 1 79 ? 15.949 -3.867 -29.735 1.00 93.75 79 ASN A CA 1
ATOM 563 C C . ASN A 1 79 ? 16.987 -2.919 -30.342 1.00 93.75 79 ASN A C 1
ATOM 565 O O . ASN A 1 79 ? 17.275 -3.011 -31.532 1.00 93.75 79 ASN A O 1
ATOM 569 N N . ALA A 1 80 ? 17.604 -2.063 -29.523 1.00 93.81 80 ALA A N 1
ATOM 570 C CA . ALA A 1 80 ? 18.645 -1.142 -29.968 1.00 93.81 80 ALA A CA 1
ATOM 571 C C . ALA A 1 80 ? 19.848 -1.876 -30.584 1.00 93.81 80 ALA A C 1
ATOM 573 O O . ALA A 1 80 ? 20.390 -1.418 -31.584 1.00 93.81 80 ALA A O 1
ATOM 574 N N . ARG A 1 81 ? 20.240 -3.037 -30.036 1.00 92.88 81 ARG A N 1
ATOM 575 C CA . ARG A 1 81 ? 21.307 -3.875 -30.613 1.00 92.88 81 ARG A CA 1
ATOM 576 C C . ARG A 1 81 ? 20.912 -4.497 -31.949 1.00 92.88 81 ARG A C 1
ATOM 578 O O . ARG A 1 81 ? 21.747 -4.574 -32.838 1.00 92.88 81 ARG A O 1
ATOM 585 N N . LEU A 1 82 ? 19.665 -4.946 -32.090 1.00 93.06 82 LEU A N 1
ATOM 586 C CA . LEU A 1 82 ? 19.164 -5.540 -33.336 1.00 93.06 82 LEU A CA 1
ATOM 587 C C . LEU A 1 82 ? 19.005 -4.509 -34.459 1.00 93.06 82 LEU A C 1
ATOM 589 O O . LEU A 1 82 ? 19.121 -4.856 -35.629 1.00 93.06 82 LEU A O 1
ATOM 593 N N . LEU A 1 83 ? 18.716 -3.260 -34.096 1.00 92.12 83 LEU A N 1
ATOM 594 C CA . LEU A 1 83 ? 18.530 -2.146 -35.025 1.00 92.12 83 LEU A CA 1
ATOM 595 C C . LEU A 1 83 ? 19.827 -1.375 -35.309 1.00 92.12 83 LEU A C 1
ATOM 597 O O . LEU A 1 83 ? 19.811 -0.452 -36.124 1.00 92.12 83 LEU A O 1
ATOM 601 N N . ALA A 1 84 ? 20.936 -1.720 -34.646 1.00 84.62 84 ALA A N 1
ATOM 602 C CA . ALA A 1 84 ? 22.225 -1.109 -34.924 1.00 84.62 84 ALA A CA 1
ATOM 603 C C . ALA A 1 84 ? 22.662 -1.473 -36.358 1.00 84.62 84 ALA A C 1
ATOM 605 O O . ALA A 1 84 ? 22.620 -2.652 -36.722 1.00 84.62 84 ALA A O 1
ATOM 606 N N . PRO A 1 85 ? 23.045 -0.489 -37.194 1.00 74.44 85 PRO A N 1
ATOM 607 C CA . PRO A 1 85 ? 23.540 -0.776 -38.534 1.00 74.44 85 PRO A CA 1
ATOM 608 C C . PRO A 1 85 ? 24.802 -1.648 -38.450 1.00 74.44 85 PRO A C 1
ATOM 610 O O . PRO A 1 85 ? 25.555 -1.512 -37.483 1.00 74.44 85 PRO A O 1
ATOM 613 N N . PRO A 1 86 ? 25.050 -2.533 -39.435 1.00 68.56 86 PRO A N 1
ATOM 614 C CA . PRO A 1 86 ? 26.309 -3.261 -39.494 1.00 68.56 86 PRO A CA 1
ATOM 615 C C . PRO A 1 86 ? 27.451 -2.246 -39.561 1.00 68.56 86 PRO A C 1
ATOM 617 O O . PRO A 1 86 ? 27.355 -1.274 -40.314 1.00 68.56 86 PRO A O 1
ATOM 620 N N . ASP A 1 87 ? 28.479 -2.465 -38.741 1.00 69.00 87 ASP A N 1
ATOM 621 C CA . ASP A 1 87 ? 29.677 -1.629 -38.684 1.00 69.00 87 ASP A CA 1
ATOM 622 C C . ASP A 1 87 ? 30.168 -1.341 -40.116 1.00 69.00 87 ASP A C 1
ATOM 624 O O . ASP A 1 87 ? 30.426 -2.271 -40.886 1.00 69.00 87 ASP A O 1
ATOM 628 N N . GLY A 1 88 ? 30.196 -0.056 -40.487 1.00 53.88 88 GLY A N 1
ATOM 629 C CA . GLY A 1 88 ? 30.686 0.427 -41.782 1.00 53.88 88 GLY A CA 1
ATOM 630 C C . GLY A 1 88 ? 32.199 0.548 -41.815 1.00 53.88 88 GLY A C 1
ATOM 631 O O . GLY A 1 88 ? 32.770 0.973 -40.785 1.00 53.88 88 GLY A O 1
#

Sequence (88 aa):
MTAAVQVGGHGEDLATRHLAADNRIASAAPGWAGRSAAALSRRASRWAAASTTMVGRVGEHATDLHTGALRFAAMETTNARLLAPPDG

Nearest PDB structures (foldseek):
  3fav-assembly2_C  TM=9.109E-01  e=1.553E-01  Mycobacterium tuber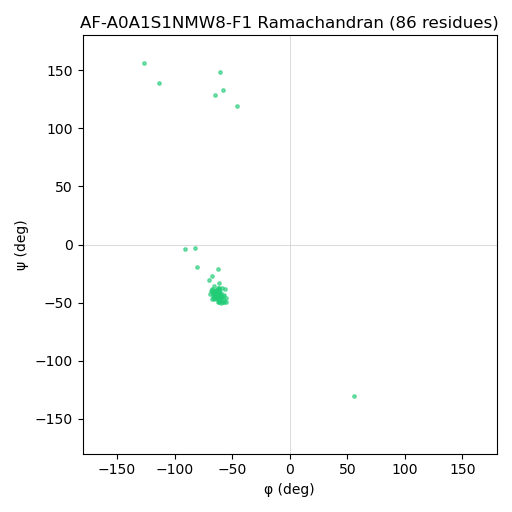culosis H37Rv
  4j7k-assembly1_B  TM=9.208E-01  e=4.416E-01  Bacillus anthracis str. Sterne
  4j11-assembly1_B  TM=9.167E-01  e=4.714E-01  Bacillus anthracis str. Sterne
  3q4h-assembly2_B  TM=8.758E-01  e=7.445E-01  Mycolicibacterium smegmatis MC2 155
  8akw-assembly1_0  TM=4.592E-01  e=3.568E+00  Synechocystis sp. PCC 6803

Secondary structure (DSSP, 8-state):
-HHHHHHHHHHHHHHHHHHHHHHHHHHHGGG--HHHHHHHHHHHHHHHHHHHHHHHHHHHHHHHHHHHHHHHHHHHHHHHHHTSPP--

Mean predicted aligned error: 7.19 Å

=== Feature glossary ===
Legend for the data blocks above and below:

— What the protein is —

The amino-acid sequence is the protein's primary structure: the linear order of residues from the N-terminus to the C-terminus, written in one-letter code. Everything else here — the 3D coordinates, the secondary structure, the domain annotations — is ultimately a consequence of this string.

Functional annotations link the protein to curated databases. InterPro entries identify conserved domains and families by matching the sequence against member-database signatures (Pfam, PROSITE, CDD, …). Gene Ontology (GO) terms describe molecular function, biological process, and cellular component in a controlled vocabulary. CATH places the structure in a hierarchical fold classification (Class/Architecture/Topology/Homologous-superfamily). The organism is the source species.

— Where its atoms are —

Atomic coordinates in PDBx/mmCIF format — the same representation the Protein Data Bank distributes. Each line of the _atom_site loop places one backbone atom in Cartesian space (units: ångströms, origin: arbitrary).

The six renders are orthographic views along the three Cartesian axes in both directions. Representation (cartoon, sticks, or surface) and color scheme (sequence-rainbow or by-chain) vary across proteins so the training set covers all the common visualization conventions.

— Local backbone conformation —

Eight-state secondary structure (DSSP): H is the canonical α-helix, G the tighter 3₁₀-helix, I the wider π-helix; E/B are β-structure, T and S are turns and bends, and '-' is everything else. DSSP derives these from the pattern of main-chain N–H···O=C hydrogen bonds, not from the sequence.

Three-state secondary structure (P-SEA) collapses the eight DSSP classes into helix (a), strand (b), and coil (c). P-SEA assigns these from Cα geometry alone — distances and angles — without requiring backbone oxygens, so it works on any Cα trace.

φ (phi) and ψ (psi) are the two rotatable backbone dihedrals per residue: φ is the C(i-1)–N–Cα–C torsion, ψ is the N–Cα–C–N(i+1) torsion, both in degrees on (−180°, 180°]. α-helical residues cluster near (−60°, −45°); β-strand residues near (−120°, +130°). A Ramachandran plot is simply a scatter of (φ, ψ) for every residue.

— Global shape and packing —

The geometric summary reports three shape descriptors. Rg (radius of gyration) measures how spread out the Cα atoms are about their centre of mass; compact globular proteins have small Rg, elongated or unfolded ones large. Cα contacts (<8 Å, |i−j|>4) count long-range residue pairs in spatial proximity — high for tightly packed folds, near zero for rods or random coil. The bounding-box extents give the protein's footprint along x, y, z in Å.

SASA measures how much of the protein is reachable by solvent. It is computed by rolling a water-sized probe over the atomic surface and summing the exposed area (Å²). Per-residue SASA distinguishes core (buried, low SASA) from surface (exposed, high SASA) residues; total SASA is a whole-molecule size measure.

Plot images: a contact map (which residues are close in 3D, as an N×N binary image), a Ramachandran scatter (backbone torsion angles, revealing secondary-structure composition at a glance), and — for AlphaFold structures — a PAE heatmap (pairwise prediction confidence).

— Structural neighborhood —

A 3Di character summarizes, for each residue, the relative orientation of the Cα frame of its nearest spatial neighbor. Because it encodes fold topology rather than chemistry, 3Di alignments detect remote structural similarity that sequence alignment misses.

The Foldseek neighbor list gives the closest experimentally determined structures in the PDB, ranked by structural alignment. TM-score near 1 means near-identical fold; near 0.3 means only rough topology match. This is how one finds what a novel AlphaFold prediction most resembles in the solved-structure universe.

— Confidence and disorder —

For AlphaFold models, the B-factor field carries pLDDT — the model's own estimate of local accuracy on a 0–100 scale. Regions with pLDDT<50 should be treated as essentially unmodeled; they often correspond to intrinsically disordered segments.

Crystallographic B-factors measure how much each atom's electron density is smeared out, in Å². They rise in mobile loops and surface residues and fall in the buried interior. In AlphaFold models this column is repurposed to hold pLDDT instead.

Predicted Aligned Error (PAE) is an AlphaFold confidence matrix: entry (i, j) is the expected error in the position of residue j, in ångströms, when the prediction is superimposed on the true structure at residue i. Low PAE within a block of residues means that block is internally rigid and well-predicted; high PAE between two blocks means their relative placement is uncertain even if each block individually is confident.